Protein AF-A0A939AWV2-F1 (afdb_monomer_lite)

Structure (mmCIF, N/CA/C/O backbone):
data_AF-A0A939AWV2-F1
#
_entry.id   AF-A0A939AWV2-F1
#
loop_
_atom_site.group_PDB
_atom_site.id
_atom_site.type_symbol
_atom_site.label_atom_id
_atom_site.label_alt_id
_atom_site.label_comp_id
_atom_site.label_asym_id
_atom_site.label_entity_id
_atom_site.label_seq_id
_atom_site.pdbx_PDB_ins_code
_atom_site.Cartn_x
_atom_site.Cartn_y
_atom_site.Cartn_z
_atom_site.occupancy
_atom_site.B_iso_or_equiv
_atom_site.auth_seq_id
_atom_site.auth_comp_id
_atom_site.auth_asym_id
_atom_site.auth_atom_id
_atom_site.pdbx_PDB_model_num
ATOM 1 N N . MET A 1 1 ? 67.477 -2.625 27.088 1.00 33.97 1 MET A N 1
ATOM 2 C CA . MET A 1 1 ? 67.605 -1.179 27.348 1.00 33.97 1 MET A CA 1
ATOM 3 C C . MET A 1 1 ? 66.307 -0.512 26.935 1.00 33.97 1 MET A C 1
ATOM 5 O O . MET A 1 1 ? 66.094 -0.373 25.745 1.00 33.97 1 MET A O 1
ATOM 9 N N . ASN A 1 2 ? 65.377 -0.153 27.803 1.00 35.59 2 ASN A N 1
ATOM 10 C CA . ASN A 1 2 ? 65.218 -0.372 29.236 1.00 35.59 2 ASN A CA 1
ATOM 11 C C . ASN A 1 2 ? 63.711 -0.317 29.501 1.00 35.59 2 ASN A C 1
ATOM 13 O O . ASN A 1 2 ? 62.983 0.408 28.824 1.00 35.59 2 ASN A O 1
ATOM 17 N N . ASP A 1 3 ? 63.293 -1.125 30.461 1.00 45.16 3 ASP A N 1
ATOM 18 C CA . ASP A 1 3 ? 61.975 -1.124 31.063 1.00 45.16 3 ASP A CA 1
ATOM 19 C C . ASP A 1 3 ? 61.644 0.253 31.641 1.00 45.16 3 ASP A C 1
ATOM 21 O O . ASP A 1 3 ? 62.302 0.685 32.578 1.00 45.16 3 ASP A O 1
ATOM 25 N N . ASP A 1 4 ? 60.585 0.887 31.145 1.00 42.56 4 ASP A N 1
ATOM 26 C CA . ASP A 1 4 ? 59.801 1.825 31.944 1.00 42.56 4 ASP A CA 1
ATOM 27 C C . ASP A 1 4 ? 58.366 1.304 31.963 1.00 42.56 4 ASP A C 1
ATOM 29 O O . ASP A 1 4 ? 57.461 1.755 31.256 1.00 42.56 4 ASP A O 1
ATOM 33 N N . ILE A 1 5 ? 58.178 0.281 32.799 1.00 44.31 5 ILE A N 1
ATOM 34 C CA . ILE A 1 5 ? 56.913 0.048 33.486 1.00 44.31 5 ILE A CA 1
ATOM 35 C C . ILE A 1 5 ? 56.514 1.408 34.063 1.00 44.31 5 ILE A C 1
ATOM 37 O O . ILE A 1 5 ? 57.068 1.842 35.070 1.00 44.31 5 ILE A O 1
ATOM 41 N N . ILE A 1 6 ? 55.571 2.099 33.417 1.00 48.69 6 ILE A N 1
ATOM 42 C CA . ILE A 1 6 ? 54.924 3.267 34.009 1.00 48.69 6 ILE A CA 1
ATOM 43 C C . ILE A 1 6 ? 54.105 2.728 35.181 1.00 48.69 6 ILE A C 1
ATOM 45 O O . ILE A 1 6 ? 52.942 2.337 35.055 1.00 48.69 6 ILE A O 1
ATOM 49 N N . THR A 1 7 ? 54.756 2.629 36.336 1.00 44.88 7 THR A N 1
ATOM 50 C CA . THR A 1 7 ? 54.112 2.420 37.619 1.00 44.88 7 THR A CA 1
ATOM 51 C C . THR A 1 7 ? 53.231 3.633 37.865 1.00 44.88 7 THR A C 1
ATOM 53 O O . THR A 1 7 ? 53.699 4.685 38.292 1.00 44.88 7 THR A O 1
ATOM 56 N N . CYS A 1 8 ? 51.937 3.499 37.576 1.00 49.44 8 CYS A N 1
ATOM 57 C CA . CYS A 1 8 ? 50.914 4.455 37.984 1.00 49.44 8 CYS A CA 1
ATOM 58 C C . CYS A 1 8 ? 50.728 4.372 39.511 1.00 49.44 8 CYS A C 1
ATOM 60 O O . CYS A 1 8 ? 49.715 3.871 40.001 1.00 49.44 8 CYS A O 1
ATOM 62 N N . THR A 1 9 ? 51.734 4.793 40.273 1.00 48.06 9 THR A N 1
ATOM 63 C CA . THR A 1 9 ? 51.697 4.898 41.732 1.00 48.06 9 THR A CA 1
ATOM 64 C C . THR A 1 9 ? 51.302 6.322 42.114 1.00 48.06 9 THR A C 1
ATOM 66 O O . THR A 1 9 ? 52.083 7.242 41.924 1.00 48.06 9 THR A O 1
ATOM 69 N N . ASN A 1 10 ? 50.073 6.462 42.625 1.00 52.94 10 ASN A N 1
ATOM 70 C CA . ASN A 1 10 ? 49.559 7.518 43.511 1.00 52.94 10 ASN A CA 1
ATOM 71 C C . ASN A 1 10 ? 49.942 8.992 43.248 1.00 52.94 10 ASN A C 1
ATOM 73 O O . ASN A 1 10 ? 51.015 9.449 43.609 1.00 52.94 10 ASN A O 1
ATOM 77 N N . GLU A 1 11 ? 48.993 9.756 42.696 1.00 59.31 11 GLU A N 1
ATOM 78 C CA . GLU A 1 11 ? 48.111 10.730 43.395 1.00 59.31 11 GLU A CA 1
ATOM 79 C C . GLU A 1 11 ? 47.591 11.812 42.434 1.00 59.31 11 GLU A C 1
ATOM 81 O O . GLU A 1 11 ? 46.541 12.398 42.678 1.00 59.31 11 GLU A O 1
ATOM 86 N N . THR A 1 12 ? 48.211 11.988 41.265 1.00 59.19 12 THR A N 1
ATOM 87 C CA . THR A 1 12 ? 47.660 12.796 40.165 1.00 59.19 12 THR A CA 1
ATOM 88 C C . THR A 1 12 ? 47.952 12.134 38.818 1.00 59.19 12 THR A C 1
ATOM 90 O O . THR A 1 12 ? 49.037 11.611 38.583 1.00 59.19 12 THR A O 1
ATOM 93 N N . GLN A 1 13 ? 46.942 12.060 37.949 1.00 55.09 13 GLN A N 1
ATOM 94 C CA . GLN A 1 13 ? 46.991 11.284 36.708 1.00 55.09 13 GLN A CA 1
ATOM 95 C C . GLN A 1 13 ? 47.485 12.179 35.551 1.00 55.09 13 GLN A C 1
ATOM 97 O O . GLN A 1 13 ? 46.861 13.211 35.298 1.00 55.09 13 GLN A O 1
ATOM 102 N N . PRO A 1 14 ? 48.580 11.837 34.841 1.00 57.00 14 PRO A N 1
ATOM 103 C CA . PRO A 1 14 ? 49.062 12.628 33.709 1.00 57.00 14 PR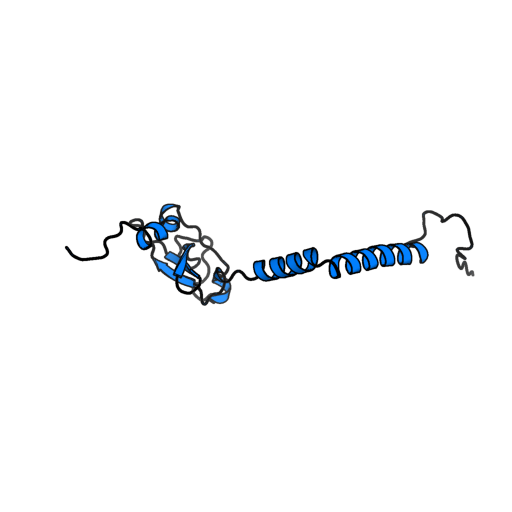O A CA 1
ATOM 104 C C . PRO A 1 14 ? 48.133 12.480 32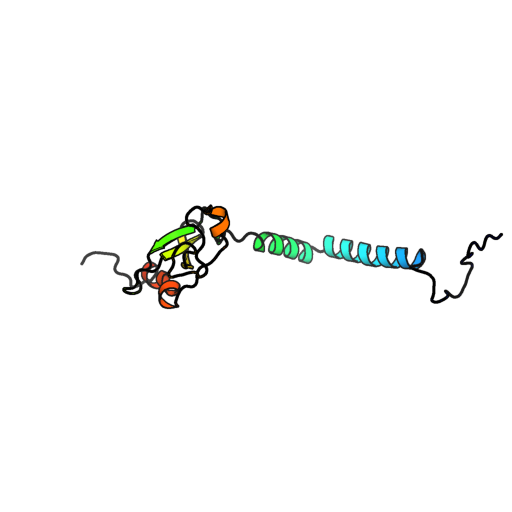.492 1.00 57.00 14 PRO A C 1
ATOM 106 O O . PRO A 1 14 ? 47.626 11.393 32.210 1.00 57.00 14 PRO A O 1
ATOM 109 N N . ALA A 1 15 ? 47.944 13.570 31.740 1.00 56.25 15 ALA A N 1
ATOM 110 C CA . ALA A 1 15 ? 46.957 13.724 30.659 1.00 56.25 15 ALA A CA 1
ATOM 111 C C . ALA A 1 15 ? 47.121 12.783 29.438 1.00 56.25 15 ALA A C 1
ATOM 113 O O . ALA A 1 15 ? 46.325 12.849 28.506 1.00 56.25 15 ALA A O 1
ATOM 114 N N . ALA A 1 16 ? 48.138 11.916 29.428 1.00 58.34 16 ALA A N 1
ATOM 115 C CA . ALA A 1 16 ? 48.509 11.063 28.297 1.00 58.34 16 ALA A CA 1
ATOM 116 C C . ALA A 1 16 ? 48.182 9.563 28.483 1.00 58.34 16 ALA A C 1
ATOM 118 O O . ALA A 1 16 ? 48.530 8.754 27.627 1.00 58.34 16 ALA A O 1
ATOM 119 N N . CYS A 1 17 ? 47.532 9.157 29.582 1.00 57.53 17 CYS A N 1
ATOM 120 C CA . CYS A 1 17 ? 47.197 7.750 29.829 1.00 57.53 17 CYS A CA 1
ATOM 121 C C . CYS A 1 17 ? 45.759 7.435 29.377 1.00 57.53 17 CYS A C 1
ATOM 123 O O . CYS A 1 17 ? 44.798 7.978 29.925 1.00 57.53 17 CYS A O 1
ATOM 125 N N . GLY A 1 18 ? 45.609 6.555 28.381 1.00 68.44 18 GLY A N 1
ATOM 126 C CA . GLY A 1 18 ? 44.310 6.033 27.953 1.00 68.44 18 GLY A CA 1
ATOM 127 C C . GLY A 1 18 ? 43.588 5.321 29.103 1.00 68.44 18 GLY A C 1
ATOM 128 O O . GLY A 1 18 ? 44.199 4.522 29.801 1.00 68.44 18 GLY A O 1
ATOM 129 N N . LEU A 1 19 ? 42.312 5.674 29.300 1.00 73.56 19 LEU A N 1
ATOM 130 C CA . LEU A 1 19 ? 41.304 5.084 30.200 1.00 73.56 19 LEU A CA 1
ATOM 131 C C . LEU A 1 19 ? 41.861 4.254 31.376 1.00 73.56 19 LEU A C 1
ATOM 133 O O . LEU A 1 19 ? 42.184 3.072 31.239 1.00 73.56 19 LEU A O 1
ATOM 137 N N . SER A 1 20 ? 41.933 4.852 32.571 1.00 77.75 20 SER A N 1
ATOM 138 C CA . SER A 1 20 ? 42.426 4.123 33.743 1.00 77.75 20 SER A CA 1
ATOM 139 C C . SER A 1 20 ? 41.478 2.997 34.155 1.00 77.75 20 SER A C 1
ATOM 141 O O . SER A 1 20 ? 40.263 3.081 33.980 1.00 77.75 20 SER A O 1
ATOM 143 N N . ARG A 1 21 ? 42.017 1.956 34.806 1.00 80.75 21 ARG A N 1
ATOM 144 C CA . ARG A 1 21 ? 41.219 0.856 35.387 1.00 80.75 21 ARG A CA 1
ATOM 145 C C . ARG A 1 21 ? 40.112 1.366 36.321 1.00 80.75 21 ARG A C 1
ATOM 147 O O . ARG A 1 21 ? 39.042 0.771 36.394 1.00 80.75 21 ARG A O 1
ATOM 154 N N . ARG A 1 22 ? 40.360 2.475 37.026 1.00 81.94 22 ARG A N 1
ATOM 155 C CA . ARG A 1 22 ? 39.390 3.113 37.924 1.00 81.94 22 ARG A CA 1
ATOM 156 C C . ARG A 1 22 ? 38.281 3.815 37.144 1.00 81.94 22 ARG A C 1
ATOM 158 O O . ARG A 1 22 ? 37.122 3.705 37.531 1.00 81.94 22 ARG A O 1
ATOM 165 N N . ASP A 1 23 ? 38.627 4.501 36.062 1.00 80.19 23 ASP A N 1
ATOM 166 C CA . ASP A 1 23 ? 37.648 5.161 35.195 1.00 80.19 23 ASP A CA 1
ATOM 167 C C . ASP A 1 23 ? 36.804 4.133 34.441 1.00 80.19 23 ASP A C 1
ATOM 169 O O . ASP 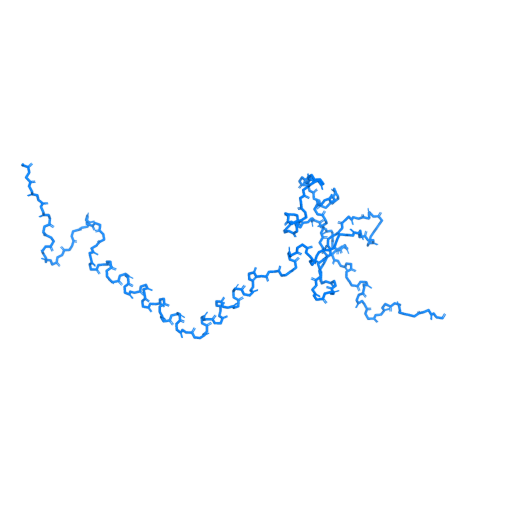A 1 23 ? 35.592 4.300 34.352 1.00 80.19 23 ASP A O 1
ATOM 173 N N . PHE A 1 24 ? 37.407 3.017 34.013 1.00 84.50 24 PHE A N 1
ATOM 174 C CA . PHE A 1 24 ? 36.683 1.879 33.450 1.00 84.50 24 PHE A CA 1
ATOM 175 C C . PHE A 1 24 ? 35.656 1.323 34.443 1.00 84.50 24 PHE A C 1
ATOM 177 O O . PHE A 1 24 ? 34.483 1.236 34.102 1.00 84.50 24 PHE A O 1
ATOM 184 N N . LEU A 1 25 ? 36.058 1.037 35.689 1.00 88.38 25 LEU A N 1
ATOM 185 C CA . LEU A 1 25 ? 35.142 0.525 36.718 1.00 88.38 25 LEU A CA 1
ATOM 186 C C . LEU A 1 25 ? 34.015 1.510 37.055 1.00 88.38 25 LEU A C 1
ATOM 188 O O . LEU A 1 25 ? 32.872 1.092 37.231 1.00 88.38 25 LEU A O 1
ATOM 192 N N . LYS A 1 26 ? 34.312 2.814 37.119 1.00 85.50 26 LYS A N 1
ATOM 193 C CA . LYS A 1 26 ? 33.293 3.855 37.323 1.00 85.50 26 LYS A CA 1
ATOM 194 C C . LYS A 1 26 ? 32.302 3.899 36.163 1.00 85.50 26 LYS A C 1
ATOM 196 O O . LYS A 1 26 ? 31.098 3.955 36.399 1.00 85.50 26 LYS A O 1
ATOM 201 N N . LEU A 1 27 ? 32.798 3.842 34.928 1.00 85.94 27 LEU A N 1
ATOM 202 C CA . LEU A 1 27 ? 31.969 3.876 33.730 1.00 85.94 27 LEU A CA 1
ATOM 203 C C . LEU A 1 27 ? 31.087 2.627 33.634 1.00 85.94 27 LEU A C 1
ATOM 205 O O . LEU A 1 27 ? 29.884 2.749 33.416 1.00 85.94 27 LEU A O 1
ATOM 209 N N . THR A 1 28 ? 31.648 1.435 33.855 1.00 86.00 28 THR A N 1
ATOM 210 C CA . THR A 1 28 ? 30.885 0.181 33.816 1.00 86.00 28 THR A CA 1
ATOM 211 C C . THR A 1 28 ? 29.878 0.089 34.954 1.00 86.00 28 THR A C 1
ATOM 213 O O . THR A 1 28 ? 28.777 -0.404 34.738 1.00 86.00 28 THR A O 1
ATOM 216 N N . ALA A 1 29 ? 30.206 0.589 36.150 1.00 86.56 29 ALA A N 1
ATOM 217 C CA . ALA A 1 29 ? 29.264 0.626 37.267 1.00 86.56 29 ALA A CA 1
ATOM 218 C C . ALA A 1 29 ? 28.119 1.616 37.012 1.00 86.56 29 ALA A C 1
ATOM 220 O O . ALA A 1 29 ? 26.964 1.292 37.279 1.00 86.56 29 ALA A O 1
ATOM 221 N N . ALA A 1 30 ? 28.412 2.792 36.452 1.00 87.06 30 ALA A N 1
ATOM 222 C CA . ALA A 1 30 ? 27.388 3.770 36.098 1.00 87.06 30 ALA A CA 1
ATOM 223 C C . ALA A 1 30 ? 26.484 3.253 34.965 1.00 87.06 30 ALA A C 1
ATOM 225 O O . ALA A 1 30 ? 25.260 3.274 35.096 1.00 87.06 30 ALA A O 1
ATOM 226 N N . ALA A 1 31 ? 27.069 2.731 33.884 1.00 85.44 31 ALA A N 1
ATOM 227 C CA . ALA A 1 31 ? 26.323 2.195 32.746 1.00 85.44 31 ALA A CA 1
ATOM 228 C C . ALA A 1 31 ? 25.537 0.924 33.114 1.00 85.44 31 ALA A C 1
ATOM 230 O O . ALA A 1 31 ? 24.352 0.818 32.815 1.00 85.44 31 ALA A O 1
ATOM 231 N N . GLY A 1 32 ? 26.162 -0.020 33.821 1.00 84.50 32 GLY A N 1
ATOM 232 C CA . GLY A 1 32 ? 25.509 -1.248 34.277 1.00 84.50 32 GLY A CA 1
ATOM 233 C C . GLY A 1 32 ? 24.426 -0.989 35.326 1.00 84.50 32 GLY A C 1
ATOM 234 O O . GLY A 1 32 ? 23.348 -1.573 35.251 1.00 84.50 32 GLY A O 1
ATOM 235 N N . GLY A 1 33 ? 24.671 -0.071 36.267 1.00 84.62 33 GLY A N 1
ATOM 236 C CA . GLY A 1 33 ? 23.706 0.302 37.303 1.00 84.62 33 GLY A CA 1
ATOM 237 C C . GLY A 1 33 ? 22.472 1.004 36.737 1.00 84.62 33 GLY A C 1
ATOM 238 O O . GLY A 1 33 ? 21.346 0.666 37.098 1.00 84.62 33 GLY A O 1
ATOM 239 N N . THR A 1 34 ? 22.665 1.935 35.799 1.00 81.69 34 THR A N 1
ATOM 240 C CA . THR A 1 34 ? 21.550 2.599 35.102 1.00 81.69 34 THR A CA 1
ATOM 241 C C . THR A 1 34 ? 20.773 1.631 34.215 1.00 81.69 34 THR A C 1
ATOM 243 O O . THR A 1 34 ? 19.545 1.631 34.269 1.00 81.69 34 THR A O 1
ATOM 246 N N . ALA A 1 35 ? 21.448 0.747 33.475 1.00 82.69 35 ALA A N 1
ATOM 247 C CA . ALA A 1 35 ? 20.787 -0.285 32.676 1.00 82.69 35 ALA A CA 1
ATOM 248 C C . ALA A 1 35 ? 19.970 -1.265 33.537 1.00 82.69 35 ALA A C 1
ATOM 250 O O . ALA A 1 35 ? 18.852 -1.611 33.164 1.00 82.69 35 ALA A O 1
ATOM 251 N N . ALA A 1 36 ? 20.478 -1.673 34.703 1.00 82.69 36 ALA A N 1
ATOM 252 C CA . ALA A 1 36 ? 19.751 -2.552 35.620 1.00 82.69 36 ALA A CA 1
ATOM 253 C C . ALA A 1 36 ? 18.523 -1.863 36.237 1.00 82.69 36 ALA A C 1
ATOM 255 O O . ALA A 1 36 ? 17.459 -2.472 36.329 1.00 82.69 36 ALA A O 1
ATOM 256 N N . LEU A 1 37 ? 18.642 -0.586 36.617 1.00 82.69 37 LEU A N 1
ATOM 257 C CA . LEU A 1 37 ? 17.518 0.191 37.150 1.00 82.69 37 LEU A CA 1
ATOM 258 C C . LEU A 1 37 ? 16.430 0.422 36.099 1.00 82.69 37 LEU A C 1
ATOM 260 O O . LEU A 1 37 ? 15.250 0.253 36.398 1.00 82.69 37 LEU A O 1
ATOM 264 N N . LEU A 1 38 ? 16.814 0.762 34.866 1.00 82.00 38 LEU A N 1
ATOM 265 C CA . LEU A 1 38 ? 15.870 0.888 33.756 1.00 82.00 38 LEU A CA 1
ATOM 266 C C . LEU A 1 38 ? 15.260 -0.474 33.400 1.00 82.00 38 LEU A C 1
ATOM 268 O O . LEU A 1 38 ? 14.052 -0.569 33.230 1.00 82.00 38 LEU A O 1
ATOM 272 N N . GLY A 1 39 ? 16.050 -1.547 33.388 1.00 79.19 39 GLY A N 1
ATOM 273 C CA . GLY A 1 39 ? 15.563 -2.908 33.160 1.00 79.19 39 GLY A CA 1
ATOM 274 C C . GLY A 1 39 ? 14.593 -3.406 34.238 1.00 79.19 39 GLY A C 1
ATOM 275 O O . GLY A 1 39 ? 13.665 -4.143 33.924 1.00 79.19 39 GLY A O 1
ATOM 276 N N . ALA A 1 40 ? 14.742 -2.985 35.493 1.00 79.38 40 ALA A N 1
ATOM 277 C CA . ALA A 1 40 ? 13.815 -3.337 36.571 1.00 79.38 40 ALA A CA 1
ATOM 278 C C . ALA A 1 40 ? 12.585 -2.410 36.648 1.00 79.38 40 ALA A C 1
ATOM 280 O O . ALA A 1 40 ? 11.619 -2.724 37.346 1.00 79.38 40 ALA A O 1
ATOM 281 N N . ALA A 1 41 ? 12.599 -1.270 35.951 1.00 86.69 41 ALA A N 1
ATOM 282 C CA . ALA A 1 41 ? 11.498 -0.320 35.972 1.00 86.69 41 ALA A CA 1
ATOM 283 C C . ALA A 1 41 ? 10.333 -0.818 35.090 1.00 86.69 41 ALA A C 1
ATOM 285 O O . ALA A 1 41 ? 10.478 -0.915 33.868 1.00 86.69 41 ALA A O 1
ATOM 286 N N . PRO A 1 42 ? 9.130 -1.052 35.651 1.00 80.75 42 PRO A N 1
ATOM 287 C CA . PRO A 1 42 ? 7.996 -1.585 34.890 1.00 80.75 42 PRO A CA 1
ATOM 288 C C . PRO A 1 42 ? 7.521 -0.634 33.781 1.00 80.75 42 PRO A C 1
ATOM 290 O O . PRO A 1 42 ? 7.000 -1.078 32.764 1.00 80.75 42 PRO A O 1
ATOM 293 N N . ALA A 1 43 ? 7.722 0.677 33.947 1.00 82.81 43 ALA A N 1
ATOM 294 C CA . ALA A 1 43 ? 7.421 1.668 32.915 1.00 82.81 43 ALA A CA 1
ATOM 295 C C . ALA A 1 43 ? 8.350 1.542 31.697 1.00 82.81 43 ALA A C 1
ATOM 297 O O . ALA A 1 43 ? 7.901 1.696 30.565 1.00 82.81 43 ALA A O 1
ATOM 298 N N . PHE A 1 44 ? 9.628 1.228 31.924 1.00 82.69 44 PHE A N 1
ATOM 299 C CA . PHE A 1 44 ? 10.590 1.021 30.847 1.00 82.69 44 PHE A CA 1
ATOM 300 C C . PHE A 1 44 ? 10.343 -0.314 30.138 1.00 82.69 44 PHE A C 1
ATOM 302 O O . PHE A 1 44 ? 10.337 -0.345 28.916 1.00 82.69 44 PHE A O 1
ATOM 309 N N . GLN A 1 45 ? 10.028 -1.384 30.875 1.00 80.12 45 GLN A N 1
ATOM 310 C CA . GLN A 1 45 ? 9.623 -2.667 30.282 1.00 80.12 45 GLN A CA 1
ATOM 311 C C . GLN A 1 45 ? 8.389 -2.518 29.379 1.00 80.12 45 GLN A C 1
ATOM 313 O O . GLN A 1 45 ? 8.418 -2.936 28.226 1.00 80.12 45 GLN A O 1
ATOM 318 N N . LYS A 1 46 ? 7.349 -1.808 29.839 1.00 81.00 46 LYS A N 1
ATOM 319 C CA . LYS A 1 46 ? 6.167 -1.507 29.011 1.00 81.00 46 LYS A CA 1
ATOM 320 C C . LYS A 1 46 ? 6.489 -0.664 27.779 1.00 81.00 46 LYS A C 1
ATOM 322 O O . LYS A 1 46 ? 5.879 -0.861 26.735 1.00 81.00 46 LYS A O 1
ATOM 327 N N . LEU A 1 47 ? 7.426 0.278 27.887 1.00 82.12 47 LEU A N 1
ATOM 328 C CA . LEU A 1 47 ? 7.897 1.051 26.737 1.00 82.12 47 LEU A CA 1
ATOM 329 C C . LEU A 1 47 ? 8.649 0.172 25.737 1.00 82.12 47 LEU A C 1
ATOM 331 O O . LEU A 1 47 ? 8.421 0.303 24.541 1.00 82.12 47 LEU A O 1
ATOM 335 N N . VAL A 1 48 ? 9.502 -0.737 26.208 1.00 80.06 48 VAL A N 1
ATOM 336 C CA . VAL A 1 48 ? 10.229 -1.688 25.357 1.00 80.06 48 VAL A CA 1
ATOM 337 C C . VAL A 1 48 ? 9.260 -2.648 24.662 1.00 80.06 48 VAL A C 1
ATOM 339 O O . VAL A 1 48 ? 9.378 -2.857 23.458 1.00 80.06 48 VAL A O 1
ATOM 342 N N . GLU A 1 49 ? 8.257 -3.166 25.370 1.00 76.19 49 GLU A N 1
ATOM 343 C CA . GLU A 1 49 ? 7.197 -3.999 24.788 1.00 76.19 49 GLU A CA 1
ATOM 344 C C . GLU A 1 49 ? 6.349 -3.227 23.769 1.00 76.19 49 GLU A C 1
ATOM 346 O O . GLU A 1 49 ? 6.104 -3.723 22.673 1.00 76.19 49 GLU A O 1
ATOM 351 N N . ALA A 1 50 ? 5.949 -1.990 24.074 1.00 75.19 50 ALA A N 1
ATOM 352 C CA . ALA A 1 50 ? 5.223 -1.135 23.133 1.00 75.19 50 ALA A CA 1
ATOM 353 C C . ALA A 1 50 ? 6.080 -0.762 21.908 1.00 75.19 50 ALA A C 1
ATOM 355 O O . ALA A 1 50 ? 5.574 -0.653 20.789 1.00 75.19 50 ALA A O 1
ATOM 356 N N . GLN A 1 51 ? 7.392 -0.607 22.085 1.00 73.31 51 GLN A N 1
ATOM 357 C CA . GLN A 1 51 ? 8.333 -0.382 20.991 1.00 73.31 51 GLN A CA 1
ATOM 358 C C . GLN A 1 51 ? 8.478 -1.637 20.120 1.00 73.31 51 GLN A C 1
ATOM 360 O O . GLN A 1 51 ? 8.491 -1.531 18.897 1.00 73.31 51 GLN A O 1
ATOM 365 N N . ALA A 1 52 ? 8.527 -2.823 20.729 1.00 66.94 52 ALA A N 1
ATOM 366 C CA . ALA A 1 52 ? 8.553 -4.093 20.010 1.00 66.94 52 ALA A CA 1
ATOM 367 C C . ALA A 1 52 ? 7.234 -4.349 19.260 1.00 66.94 52 ALA A C 1
ATOM 369 O O . ALA A 1 52 ? 7.254 -4.768 18.106 1.00 66.94 52 ALA A O 1
ATOM 370 N N . ALA A 1 53 ? 6.093 -4.016 19.868 1.00 63.56 53 ALA A N 1
ATOM 371 C CA . ALA A 1 53 ? 4.784 -4.097 19.226 1.00 63.56 53 ALA A CA 1
ATOM 372 C C . ALA A 1 53 ? 4.623 -3.074 18.089 1.00 63.56 53 ALA A C 1
ATOM 374 O O . ALA A 1 53 ? 4.019 -3.387 17.071 1.00 63.56 53 ALA A O 1
ATOM 375 N N . SER A 1 54 ? 5.199 -1.873 18.215 1.00 60.69 54 SER A N 1
ATOM 376 C CA . SER A 1 54 ? 5.192 -0.874 17.133 1.00 60.69 54 SER A CA 1
ATOM 377 C C . SER A 1 54 ? 6.182 -1.177 16.004 1.00 60.69 54 SER A C 1
ATOM 379 O O . SER A 1 54 ? 6.052 -0.609 14.921 1.00 60.69 54 SER A O 1
ATOM 381 N N . ALA A 1 55 ? 7.145 -2.081 16.218 1.00 61.69 55 ALA A N 1
ATOM 382 C CA . ALA A 1 55 ? 8.026 -2.564 15.158 1.00 61.69 55 ALA A CA 1
ATOM 383 C C . ALA A 1 55 ? 7.299 -3.505 14.180 1.00 61.69 55 ALA A C 1
ATOM 385 O O . ALA A 1 55 ? 7.663 -3.566 13.005 1.00 61.69 55 ALA A O 1
ATOM 386 N N . ALA A 1 56 ? 6.260 -4.210 14.639 1.00 67.31 56 ALA A N 1
ATOM 387 C CA . ALA A 1 56 ? 5.403 -5.018 13.783 1.00 67.31 56 ALA A CA 1
ATOM 388 C C . ALA A 1 56 ? 4.329 -4.124 13.146 1.00 67.31 56 ALA A C 1
ATOM 390 O O . ALA A 1 56 ? 3.355 -3.736 13.787 1.00 67.31 56 ALA A O 1
ATOM 391 N N . TYR A 1 57 ? 4.511 -3.776 11.872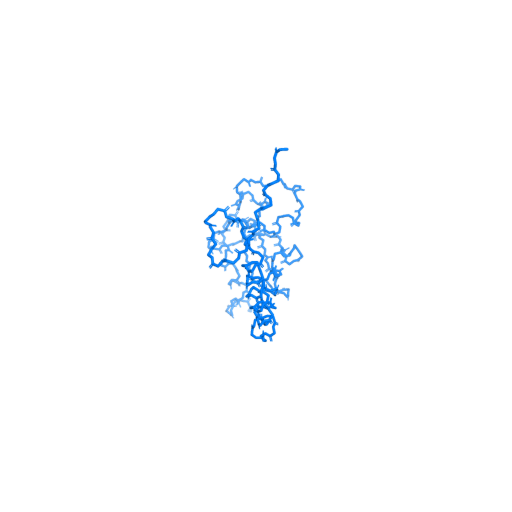 1.00 76.06 57 TYR A N 1
ATOM 392 C CA . TYR A 1 57 ? 3.482 -3.106 11.081 1.00 76.06 57 TYR A CA 1
ATOM 393 C C . TYR A 1 57 ? 2.746 -4.162 10.241 1.00 76.06 57 TYR A C 1
ATOM 395 O O . TYR A 1 57 ? 3.199 -4.459 9.134 1.00 76.06 57 TYR A O 1
ATOM 403 N N . PRO A 1 58 ? 1.622 -4.733 10.725 1.00 82.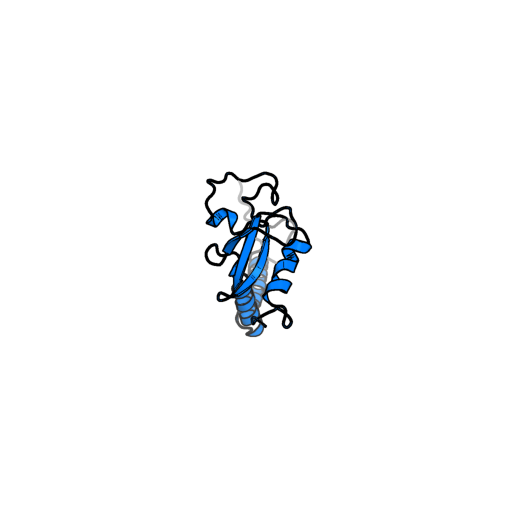12 58 PRO A N 1
ATOM 404 C CA . PRO A 1 58 ? 0.939 -5.851 10.054 1.00 82.12 58 PRO A CA 1
ATOM 405 C C . PRO A 1 58 ? 0.479 -5.490 8.635 1.00 82.12 58 PRO A C 1
ATOM 407 O O . PRO A 1 58 ? 0.390 -6.329 7.747 1.00 82.12 58 PRO A O 1
ATOM 410 N N . LEU A 1 59 ? 0.265 -4.198 8.372 1.00 82.56 59 LEU A N 1
ATOM 411 C CA . LEU A 1 59 ? -0.118 -3.687 7.059 1.00 82.56 59 LEU A CA 1
ATOM 412 C C . LEU A 1 59 ? 1.027 -3.712 6.022 1.00 82.56 59 LEU A C 1
ATOM 414 O O . LEU A 1 59 ? 0.771 -3.489 4.837 1.00 82.56 59 LEU A O 1
ATOM 418 N N . ALA A 1 60 ? 2.284 -3.929 6.430 1.00 84.94 60 ALA A N 1
ATOM 419 C CA . ALA A 1 60 ? 3.406 -4.159 5.509 1.00 84.94 60 ALA A CA 1
ATOM 420 C C . ALA A 1 60 ? 3.551 -5.632 5.105 1.00 84.94 60 ALA A C 1
ATOM 422 O O . ALA A 1 60 ? 4.322 -5.928 4.192 1.00 84.94 60 ALA A O 1
ATOM 423 N N . GLU A 1 61 ? 2.835 -6.546 5.760 1.00 89.12 61 GLU A N 1
ATOM 424 C CA . GLU A 1 61 ? 2.914 -7.964 5.439 1.00 89.12 61 GLU A CA 1
ATOM 425 C C . GLU A 1 61 ? 2.265 -8.224 4.073 1.00 89.12 61 GLU A C 1
ATOM 427 O O . GLU A 1 61 ? 1.171 -7.721 3.802 1.00 89.12 61 GLU A O 1
ATOM 432 N N . PRO A 1 62 ? 2.911 -9.006 3.190 1.00 88.25 62 PRO A N 1
ATOM 433 C CA . PRO A 1 62 ? 2.417 -9.237 1.832 1.00 88.25 62 PRO A CA 1
ATOM 434 C C . PRO A 1 62 ? 1.054 -9.942 1.799 1.00 88.25 62 PRO A C 1
ATOM 436 O O . PRO A 1 62 ? 0.315 -9.789 0.833 1.00 88.25 62 PRO A O 1
ATOM 439 N N . GLU A 1 63 ? 0.710 -10.701 2.841 1.00 90.88 63 GLU A N 1
ATOM 440 C CA . GLU A 1 63 ? -0.585 -11.378 2.986 1.00 90.88 63 GLU A CA 1
ATOM 441 C C . GLU A 1 63 ? -1.745 -10.418 3.272 1.00 90.88 63 GLU A C 1
ATOM 443 O O . GLU A 1 63 ? -2.873 -10.662 2.846 1.00 90.88 63 GLU A O 1
ATOM 448 N N . ASN A 1 64 ? -1.456 -9.279 3.902 1.00 93.25 64 ASN A N 1
ATOM 449 C CA . ASN A 1 64 ? -2.436 -8.251 4.236 1.00 93.25 64 ASN A CA 1
ATOM 450 C C . ASN A 1 64 ? -2.566 -7.196 3.128 1.00 93.25 64 ASN A C 1
ATOM 452 O O . ASN A 1 64 ? -3.070 -6.098 3.364 1.00 93.25 64 ASN A O 1
ATOM 456 N N . GLN A 1 65 ? -2.097 -7.490 1.914 1.00 94.38 65 GLN A N 1
ATOM 457 C CA . GLN A 1 65 ? -2.062 -6.542 0.806 1.00 94.38 65 GLN A CA 1
ATOM 458 C C . GLN A 1 65 ? -2.722 -7.117 -0.445 1.00 94.38 65 GLN A C 1
ATOM 460 O O . GLN A 1 65 ? -2.352 -8.177 -0.942 1.00 94.38 65 GLN A O 1
ATOM 465 N N . LEU A 1 66 ? -3.676 -6.372 -1.002 1.00 94.31 66 LEU A N 1
ATOM 466 C CA . LEU A 1 66 ? -4.355 -6.719 -2.247 1.00 94.31 66 LEU A CA 1
ATOM 467 C C . LEU A 1 66 ? -4.081 -5.678 -3.325 1.00 94.31 66 LEU A C 1
ATOM 469 O O . LEU A 1 66 ? -4.275 -4.479 -3.122 1.00 94.31 66 LEU A O 1
ATOM 473 N N . TYR A 1 67 ? -3.681 -6.140 -4.504 1.00 94.31 67 TYR A N 1
ATOM 474 C CA . TYR A 1 67 ? -3.509 -5.282 -5.669 1.00 94.31 67 TYR A CA 1
ATOM 475 C C . TYR A 1 67 ? -4.810 -5.194 -6.463 1.00 94.31 67 TYR A C 1
ATOM 477 O O . TYR A 1 67 ? -5.405 -6.207 -6.823 1.00 94.31 67 TYR A O 1
ATOM 485 N N . THR A 1 68 ? -5.252 -3.973 -6.746 1.00 94.81 68 THR A N 1
ATOM 486 C CA . THR A 1 68 ? -6.467 -3.699 -7.522 1.00 94.81 68 THR A CA 1
ATOM 487 C C . THR A 1 68 ? -6.321 -2.381 -8.287 1.00 94.81 68 THR A C 1
ATOM 489 O O . THR A 1 68 ? -5.219 -1.843 -8.413 1.00 94.81 68 THR A O 1
ATOM 492 N N . VAL A 1 69 ? -7.414 -1.859 -8.834 1.00 95.19 69 VAL A N 1
ATOM 493 C CA . VAL A 1 69 ? -7.458 -0.629 -9.629 1.00 95.19 69 VAL A CA 1
ATOM 494 C C . VAL A 1 69 ? -8.350 0.423 -8.972 1.00 95.19 69 VAL A C 1
ATOM 496 O O . VAL A 1 69 ? -9.413 0.126 -8.430 1.00 95.19 69 VAL A O 1
ATOM 499 N N . CYS A 1 70 ? -7.908 1.676 -9.008 1.00 94.94 70 CYS A N 1
ATOM 500 C CA . CYS A 1 70 ? -8.628 2.823 -8.475 1.00 94.94 70 CYS A CA 1
ATOM 501 C C . CYS A 1 70 ? -9.599 3.381 -9.516 1.00 94.94 70 CYS A C 1
ATOM 503 O O . CYS A 1 70 ? -9.184 3.760 -10.609 1.00 94.94 70 CYS A O 1
ATOM 505 N N . LEU A 1 71 ? -10.873 3.515 -9.140 1.00 94.38 71 LEU A N 1
ATOM 506 C CA . LEU A 1 71 ? -11.940 4.062 -9.989 1.00 94.38 71 LEU A CA 1
ATOM 507 C C . LEU A 1 71 ? -12.473 5.416 -9.493 1.00 94.38 71 LEU A C 1
ATOM 509 O O . LEU A 1 71 ? -13.590 5.810 -9.806 1.00 94.38 71 LEU A O 1
ATOM 513 N N . GLN A 1 72 ? -11.663 6.155 -8.732 1.00 94.94 72 GLN A N 1
ATOM 514 C CA . GLN A 1 72 ? -12.012 7.503 -8.256 1.00 94.94 72 GLN A CA 1
ATOM 515 C C . GLN A 1 72 ? -11.912 8.571 -9.368 1.00 94.94 72 GLN A C 1
ATOM 517 O O . GLN A 1 72 ? -12.337 9.714 -9.199 1.00 94.94 72 GLN A O 1
ATOM 522 N N . CYS A 1 73 ? -11.330 8.220 -10.517 1.00 94.62 73 CYS A N 1
ATOM 523 C CA . CYS A 1 73 ? -11.336 8.996 -11.756 1.00 94.62 73 CYS A CA 1
ATOM 524 C C . CYS A 1 73 ? -11.208 8.053 -12.964 1.00 94.62 73 CYS A C 1
ATOM 526 O O . CYS A 1 73 ? -11.070 6.841 -12.811 1.00 94.62 73 CYS A O 1
ATOM 528 N N . ASN A 1 74 ? -11.202 8.608 -14.175 1.00 94.50 74 ASN A N 1
ATOM 529 C CA . ASN A 1 74 ? -11.090 7.856 -15.428 1.00 94.50 74 ASN A CA 1
ATOM 530 C C . ASN A 1 74 ? -9.695 7.259 -15.702 1.00 94.50 74 ASN A C 1
ATOM 532 O O . ASN A 1 74 ? -9.529 6.559 -16.693 1.00 94.50 74 ASN A O 1
ATOM 536 N N . THR A 1 75 ? -8.686 7.551 -14.876 1.00 92.75 75 THR A N 1
ATOM 537 C CA . THR A 1 75 ? -7.300 7.109 -15.111 1.00 92.75 75 THR A CA 1
ATOM 538 C C . THR A 1 75 ? -7.095 5.622 -14.818 1.00 92.75 75 THR A C 1
ATOM 540 O O . THR A 1 75 ? -6.252 5.000 -15.454 1.00 92.75 75 THR A O 1
ATOM 543 N N . GLY A 1 76 ? -7.840 5.041 -13.869 1.00 93.00 76 GLY A N 1
ATOM 544 C CA . GLY A 1 76 ? -7.707 3.616 -13.550 1.00 93.00 76 GLY A CA 1
ATOM 545 C C . GLY A 1 76 ? -6.357 3.233 -12.927 1.00 93.00 76 GLY A C 1
ATOM 546 O O . GLY A 1 76 ? -5.795 2.203 -13.287 1.00 93.00 76 GLY A O 1
ATOM 547 N N . CYS A 1 77 ? -5.791 4.058 -12.036 1.00 95.06 77 CYS A N 1
ATOM 548 C CA . CYS A 1 77 ? -4.458 3.805 -11.468 1.00 95.06 77 CYS A CA 1
ATOM 549 C C . CYS A 1 77 ? -4.407 2.485 -10.680 1.00 95.06 77 CYS A C 1
ATOM 551 O O . CYS A 1 77 ? -5.329 2.186 -9.921 1.00 95.06 77 CYS A O 1
ATOM 553 N N . GLY A 1 78 ? -3.304 1.739 -10.773 1.00 95.69 78 GLY A N 1
ATOM 554 C CA . GLY A 1 78 ? -3.083 0.566 -9.928 1.00 95.69 78 GLY A CA 1
ATOM 555 C C . GLY A 1 78 ? -2.893 0.954 -8.459 1.00 95.69 78 GLY A C 1
ATOM 556 O O . GLY A 1 78 ? -2.096 1.831 -8.126 1.00 95.69 78 GLY A O 1
ATOM 557 N N . ILE A 1 79 ? -3.603 0.288 -7.559 1.00 96.50 79 ILE A N 1
ATOM 558 C CA . ILE A 1 79 ? -3.535 0.534 -6.118 1.00 96.50 79 ILE A CA 1
ATOM 559 C C . ILE A 1 79 ? -3.232 -0.742 -5.344 1.00 96.50 79 ILE A C 1
ATOM 561 O O . ILE A 1 79 ? -3.488 -1.855 -5.804 1.00 96.50 79 ILE A O 1
ATOM 565 N N . LYS A 1 80 ? -2.666 -0.548 -4.160 1.00 95.25 80 LYS A N 1
ATOM 566 C CA . LYS A 1 80 ? -2.377 -1.562 -3.157 1.00 95.25 80 LYS A CA 1
ATOM 567 C C . LYS A 1 80 ? -3.236 -1.257 -1.933 1.00 95.25 80 LYS A C 1
ATOM 569 O O . LYS A 1 80 ? -3.106 -0.192 -1.334 1.00 95.25 80 LYS A O 1
ATOM 574 N N . VAL A 1 81 ? -4.151 -2.155 -1.598 1.00 95.81 81 VAL A N 1
ATOM 575 C CA . VAL A 1 81 ? -5.069 -2.024 -0.463 1.00 95.81 81 VAL A CA 1
ATOM 576 C C . VAL A 1 81 ? -4.520 -2.840 0.693 1.00 95.81 81 VAL A C 1
ATOM 578 O O . VAL A 1 81 ? -4.283 -4.033 0.539 1.00 95.81 81 VAL A O 1
ATOM 581 N N . LYS A 1 82 ? -4.326 -2.194 1.838 1.00 95.12 82 LYS A N 1
ATOM 582 C CA . LYS A 1 82 ? -3.867 -2.817 3.077 1.00 95.12 82 LYS A CA 1
ATOM 583 C C . LYS A 1 82 ? -5.067 -3.208 3.928 1.00 95.12 82 LYS A C 1
ATOM 585 O O . LYS A 1 82 ? -5.947 -2.377 4.186 1.00 95.12 82 LYS A O 1
ATOM 590 N N . LEU A 1 83 ? -5.085 -4.462 4.346 1.00 94.88 83 LEU A N 1
ATOM 591 C CA . LEU A 1 83 ? -6.123 -5.075 5.155 1.00 94.88 83 LEU A CA 1
ATOM 592 C C . LEU A 1 83 ? -5.675 -5.132 6.615 1.00 94.88 83 LEU A C 1
ATOM 594 O O . LEU A 1 83 ? -4.552 -5.528 6.904 1.00 94.88 83 LEU A O 1
ATOM 598 N N . LEU A 1 84 ? -6.567 -4.763 7.525 1.00 92.38 84 LEU A N 1
ATOM 599 C CA . LEU A 1 84 ? -6.437 -5.011 8.955 1.00 92.38 84 LEU A CA 1
ATOM 600 C C . LEU A 1 84 ? -7.604 -5.907 9.361 1.00 92.38 84 LEU A C 1
ATOM 602 O O . LEU A 1 84 ? -8.751 -5.509 9.173 1.00 92.38 84 LEU A O 1
ATOM 606 N N . ASP A 1 85 ? -7.331 -7.118 9.842 1.00 90.50 85 ASP A N 1
ATOM 607 C CA . ASP A 1 85 ? -8.366 -8.078 10.260 1.00 90.50 85 ASP A CA 1
ATOM 608 C C . ASP A 1 85 ? -9.445 -8.331 9.181 1.00 90.50 85 ASP A C 1
ATOM 610 O O . ASP A 1 85 ? -10.639 -8.441 9.459 1.00 90.50 85 ASP A O 1
ATOM 614 N N . GLY A 1 86 ? -9.032 -8.373 7.908 1.00 90.44 86 GLY A N 1
ATOM 615 C CA . GLY A 1 86 ? -9.927 -8.551 6.755 1.00 90.44 86 GLY A CA 1
ATOM 616 C C . GLY A 1 86 ? -10.682 -7.290 6.310 1.00 90.44 86 GLY A C 1
ATOM 617 O O . GLY A 1 86 ? -11.409 -7.329 5.317 1.00 90.44 86 GLY A O 1
ATOM 618 N N . VAL A 1 87 ? -10.490 -6.158 6.989 1.00 93.88 87 VAL A N 1
ATOM 619 C CA . VAL A 1 87 ? -11.099 -4.864 6.660 1.00 93.88 87 VAL A CA 1
ATOM 620 C C . VAL A 1 87 ? -10.093 -4.003 5.900 1.00 93.88 87 VAL A C 1
ATOM 622 O O . VAL A 1 87 ? -8.955 -3.834 6.329 1.00 93.88 87 VAL A O 1
ATOM 625 N N . ALA A 1 88 ? -10.495 -3.413 4.772 1.00 95.06 88 ALA A N 1
ATOM 626 C CA . ALA A 1 88 ? -9.644 -2.459 4.062 1.00 95.06 88 ALA A CA 1
ATOM 627 C C . ALA A 1 88 ? -9.426 -1.213 4.929 1.00 95.06 88 ALA A C 1
ATOM 629 O O . ALA A 1 88 ? -10.379 -0.474 5.175 1.00 95.06 88 ALA A O 1
ATOM 630 N N . ALA A 1 89 ? -8.188 -0.996 5.375 1.00 94.50 89 ALA A N 1
ATOM 631 C CA . ALA A 1 89 ? -7.817 0.069 6.307 1.00 94.50 89 ALA A CA 1
ATOM 632 C C . ALA A 1 89 ? -7.092 1.232 5.616 1.00 94.50 89 ALA A C 1
ATOM 634 O O . ALA A 1 89 ? -7.205 2.383 6.037 1.00 94.50 89 ALA A O 1
ATOM 635 N N . LYS A 1 90 ? -6.349 0.952 4.537 1.00 94.50 90 LYS A N 1
ATOM 636 C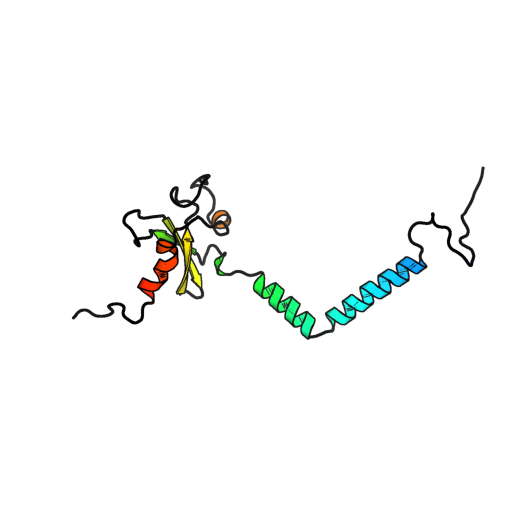 CA . LYS A 1 90 ? -5.580 1.966 3.808 1.00 94.50 90 LYS A CA 1
ATOM 637 C C . LYS A 1 90 ? -5.423 1.600 2.335 1.00 94.50 90 LYS A C 1
ATOM 639 O O . LYS A 1 90 ? -5.300 0.430 1.995 1.00 94.50 90 LYS A O 1
ATOM 644 N N . ILE A 1 91 ? -5.404 2.608 1.467 1.00 96.06 91 ILE A N 1
ATOM 645 C CA . ILE A 1 91 ? -5.068 2.469 0.047 1.00 96.06 91 ILE A CA 1
ATOM 646 C C . ILE A 1 91 ? -3.757 3.210 -0.197 1.00 96.06 91 ILE A C 1
ATOM 648 O O . ILE A 1 91 ? -3.602 4.343 0.246 1.00 96.06 91 ILE A O 1
ATOM 652 N N . ASP A 1 92 ? -2.835 2.589 -0.917 1.00 95.31 92 ASP A N 1
ATOM 653 C CA . ASP A 1 92 ? -1.600 3.188 -1.412 1.00 95.31 92 ASP A CA 1
ATOM 654 C C . ASP A 1 92 ? -1.418 2.877 -2.905 1.00 95.31 92 ASP A C 1
ATOM 656 O O . ASP A 1 92 ? -2.202 2.138 -3.508 1.00 95.31 92 ASP A O 1
ATOM 660 N N . GLY A 1 93 ? -0.431 3.495 -3.554 1.00 95.62 93 GLY A N 1
ATOM 661 C CA . GLY A 1 93 ? -0.143 3.218 -4.959 1.00 95.62 93 GLY A CA 1
ATOM 662 C C . GLY A 1 93 ? 0.501 1.845 -5.132 1.00 95.62 93 GLY A C 1
ATOM 663 O O . GLY A 1 93 ? 1.332 1.431 -4.324 1.00 95.62 93 GLY A O 1
ATOM 664 N N . ASN A 1 94 ? 0.144 1.137 -6.203 1.00 95.31 94 ASN A N 1
ATOM 665 C CA . ASN A 1 94 ? 0.800 -0.124 -6.533 1.00 95.31 94 ASN A CA 1
ATOM 666 C C . ASN A 1 94 ? 2.203 0.150 -7.121 1.00 95.31 94 ASN A C 1
ATOM 668 O O . ASN A 1 94 ? 2.269 0.766 -8.184 1.00 95.31 94 ASN A O 1
ATOM 672 N N . PRO A 1 95 ? 3.308 -0.328 -6.519 1.00 94.06 95 PRO A N 1
ATOM 673 C CA . PRO A 1 95 ? 4.656 -0.131 -7.062 1.00 94.06 95 PRO A CA 1
ATOM 674 C C . PRO A 1 95 ? 4.859 -0.746 -8.458 1.00 94.06 95 PRO A C 1
ATOM 676 O O . PRO A 1 95 ? 5.661 -0.238 -9.235 1.00 94.06 95 PRO A O 1
ATOM 679 N N . TYR A 1 96 ? 4.105 -1.790 -8.819 1.00 93.06 96 TYR A N 1
ATOM 680 C CA . TYR A 1 96 ? 4.148 -2.400 -10.155 1.00 93.06 96 TYR A CA 1
ATOM 681 C C . TYR A 1 96 ? 3.418 -1.585 -11.228 1.00 93.06 96 TYR A C 1
ATOM 683 O O . TYR A 1 96 ? 3.562 -1.856 -12.420 1.00 93.06 96 TYR A O 1
ATOM 691 N N . SER A 1 97 ? 2.592 -0.618 -10.825 1.00 92.19 97 SER A N 1
ATOM 692 C CA . SER A 1 97 ? 1.843 0.215 -11.758 1.00 92.19 97 SER A CA 1
ATOM 693 C C . SER A 1 97 ? 2.729 1.355 -12.262 1.00 92.19 97 SER A C 1
ATOM 695 O O . SER A 1 97 ? 3.247 2.129 -11.449 1.00 92.19 97 SER A O 1
ATOM 697 N N . PRO A 1 98 ? 2.849 1.547 -13.588 1.00 90.94 98 PRO A N 1
ATOM 698 C CA . PRO A 1 98 ? 3.650 2.635 -14.137 1.00 90.94 98 PRO A CA 1
ATOM 699 C C . PRO A 1 98 ? 3.102 4.019 -13.762 1.00 90.94 98 PRO A C 1
ATOM 701 O O . PRO A 1 98 ? 3.836 5.000 -13.748 1.00 90.94 98 PRO A O 1
ATOM 704 N N . TRP A 1 99 ? 1.821 4.106 -13.399 1.00 90.38 99 TRP A N 1
ATOM 705 C CA . TRP A 1 99 ? 1.185 5.353 -12.974 1.00 90.38 99 TRP A CA 1
ATOM 706 C C . TRP A 1 99 ? 1.562 5.795 -11.561 1.00 90.38 99 TRP A C 1
ATOM 708 O O . TRP A 1 99 ? 1.308 6.940 -11.192 1.00 90.38 99 TRP A O 1
ATOM 718 N N . ASN A 1 100 ? 2.112 4.893 -10.750 1.00 92.69 100 ASN A N 1
ATOM 719 C CA . ASN A 1 100 ? 2.257 5.098 -9.313 1.00 92.69 100 ASN A CA 1
ATOM 720 C C . ASN A 1 100 ? 3.715 5.168 -8.865 1.00 92.69 100 ASN A C 1
ATOM 722 O O . ASN A 1 100 ? 3.981 5.639 -7.764 1.00 92.69 100 ASN A O 1
ATOM 726 N N . MET A 1 101 ? 4.671 4.716 -9.673 1.00 90.56 101 MET A N 1
ATOM 727 C CA . MET A 1 101 ? 6.066 4.669 -9.249 1.00 90.56 101 MET A CA 1
ATOM 728 C C . MET A 1 101 ? 7.015 4.881 -10.421 1.00 90.56 101 MET A C 1
ATOM 730 O O . MET A 1 101 ? 6.850 4.264 -11.466 1.00 90.56 101 MET A O 1
ATOM 734 N N . TRP A 1 102 ? 8.030 5.722 -10.225 1.00 88.44 102 TRP A N 1
ATOM 735 C CA . TRP A 1 102 ? 9.185 5.870 -11.108 1.00 88.44 102 TRP A CA 1
ATOM 736 C C . TRP A 1 102 ? 10.458 5.882 -10.244 1.00 88.44 102 TRP A C 1
ATOM 738 O O . TRP A 1 102 ? 10.498 6.654 -9.284 1.00 88.44 102 TRP A O 1
ATOM 748 N N . PRO A 1 103 ? 11.499 5.084 -10.548 1.00 91.81 103 PRO A N 1
ATOM 749 C CA . PRO A 1 103 ? 11.609 4.138 -11.662 1.00 91.81 103 PRO A CA 1
ATOM 750 C C . PRO A 1 103 ? 10.684 2.922 -11.503 1.00 91.81 103 PRO A C 1
ATOM 752 O O . PRO A 1 103 ? 10.342 2.532 -10.388 1.00 91.81 103 PRO A O 1
ATOM 755 N N . HIS A 1 104 ? 10.273 2.328 -12.625 1.00 90.50 104 HIS A N 1
ATOM 756 C CA . HIS A 1 104 ? 9.398 1.156 -12.619 1.00 90.50 104 HIS A CA 1
ATOM 757 C C . HIS A 1 104 ? 10.183 -0.103 -12.213 1.00 90.50 104 HIS A C 1
ATOM 759 O O . HIS A 1 104 ? 11.168 -0.434 -12.882 1.00 90.50 104 HIS A O 1
ATOM 765 N N . PRO A 1 105 ? 9.772 -0.829 -11.158 1.00 91.44 105 PRO A N 1
ATOM 766 C CA . PRO A 1 105 ? 10.363 -2.121 -10.841 1.00 91.44 105 PRO A CA 1
ATOM 767 C C . PRO A 1 105 ? 10.002 -3.155 -11.915 1.00 91.44 105 PRO A C 1
ATOM 769 O O . PRO A 1 105 ? 8.963 -3.069 -12.572 1.00 91.44 105 PRO A O 1
ATOM 772 N N . ALA A 1 106 ? 10.850 -4.171 -12.090 1.00 91.88 106 ALA A N 1
ATOM 773 C CA . ALA A 1 106 ? 10.523 -5.285 -12.972 1.00 91.88 106 ALA A CA 1
ATOM 774 C C . ALA A 1 106 ? 9.308 -6.047 -12.421 1.00 91.88 106 ALA A C 1
ATOM 776 O O . ALA A 1 106 ? 9.259 -6.369 -11.234 1.00 91.88 106 ALA A O 1
ATOM 777 N N . TYR A 1 107 ? 8.352 -6.392 -13.283 1.00 89.00 107 TYR A N 1
ATOM 778 C CA . TYR A 1 107 ? 7.137 -7.110 -12.871 1.00 89.00 107 TYR A CA 1
ATOM 779 C C . TYR A 1 107 ? 7.424 -8.510 -12.297 1.00 89.00 107 TYR A C 1
ATOM 781 O O . TYR A 1 107 ? 6.616 -9.073 -11.572 1.00 89.00 107 TYR A O 1
ATOM 789 N N . THR A 1 108 ? 8.600 -9.066 -12.596 1.00 93.19 108 THR A N 1
ATOM 790 C CA . THR A 1 108 ? 9.092 -10.338 -12.050 1.00 93.19 108 THR A CA 1
ATOM 791 C C . THR A 1 108 ? 9.640 -10.221 -10.628 1.00 93.19 108 THR A C 1
ATOM 793 O O . THR A 1 108 ? 10.050 -11.231 -10.058 1.00 93.19 108 THR A O 1
ATOM 796 N N . THR A 1 109 ? 9.718 -9.012 -10.059 1.00 91.50 109 THR A N 1
ATOM 797 C CA . THR A 1 109 ? 10.146 -8.848 -8.666 1.00 91.50 109 THR A CA 1
ATOM 798 C C . THR A 1 109 ? 9.148 -9.532 -7.725 1.00 91.50 109 THR A C 1
ATOM 800 O O . THR A 1 109 ? 7.945 -9.528 -7.983 1.00 91.50 109 THR A O 1
ATOM 803 N N . PRO A 1 110 ? 9.624 -10.197 -6.660 1.00 92.38 110 PRO A N 1
ATOM 804 C CA . PRO A 1 110 ? 8.742 -10.927 -5.762 1.00 92.38 110 PRO A CA 1
ATOM 805 C C . PRO A 1 110 ? 7.910 -9.962 -4.910 1.00 92.38 110 PRO A C 1
ATOM 807 O O . PRO A 1 110 ? 8.420 -8.969 -4.387 1.00 92.38 110 PRO A O 1
ATOM 810 N N . ILE A 1 111 ? 6.637 -10.310 -4.692 1.00 89.06 111 ILE A N 1
ATOM 811 C CA . ILE A 1 111 ? 5.672 -9.502 -3.922 1.00 89.06 111 ILE A CA 1
ATOM 812 C C . ILE A 1 111 ? 6.197 -9.166 -2.522 1.00 89.06 111 ILE A C 1
ATOM 814 O O . ILE A 1 111 ? 6.035 -8.036 -2.081 1.00 89.06 111 ILE A O 1
ATOM 818 N N . GLY A 1 112 ? 6.912 -10.084 -1.864 1.00 90.25 112 GLY A N 1
ATOM 819 C CA . GLY A 1 112 ? 7.501 -9.830 -0.544 1.00 90.25 112 GLY A CA 1
ATOM 820 C C . GLY A 1 112 ? 8.487 -8.654 -0.504 1.00 90.25 112 GLY A C 1
ATOM 821 O O . GLY A 1 112 ? 8.581 -7.985 0.518 1.00 90.25 112 GLY A O 1
ATOM 822 N N . GLN A 1 113 ? 9.184 -8.352 -1.607 1.00 90.19 113 GLN A N 1
ATOM 823 C CA . GLN A 1 113 ? 10.069 -7.181 -1.687 1.00 90.19 113 GLN A CA 1
ATOM 824 C C . GLN A 1 113 ? 9.296 -5.891 -1.977 1.00 90.19 113 GLN A C 1
ATOM 826 O O . GLN A 1 113 ? 9.665 -4.830 -1.487 1.00 90.19 113 GLN A O 1
ATOM 831 N N . MET A 1 114 ? 8.220 -5.977 -2.762 1.00 90.69 114 MET A N 1
ATOM 832 C CA . MET A 1 114 ? 7.393 -4.818 -3.120 1.00 90.69 114 MET A CA 1
ATOM 833 C C . MET A 1 114 ? 6.312 -4.502 -2.081 1.00 90.69 114 MET A C 1
ATOM 835 O O . MET A 1 114 ? 5.690 -3.442 -2.142 1.00 90.69 114 MET A O 1
ATOM 839 N N . ALA A 1 115 ? 6.100 -5.380 -1.101 1.00 90.50 115 ALA A N 1
ATOM 840 C CA . ALA A 1 115 ? 5.113 -5.184 -0.048 1.00 90.50 115 ALA A CA 1
ATOM 841 C C . ALA A 1 115 ? 5.423 -3.962 0.831 1.00 90.50 115 ALA A C 1
ATOM 843 O O . ALA A 1 115 ? 4.513 -3.220 1.201 1.00 90.50 115 ALA A O 1
ATOM 844 N N . THR A 1 116 ? 6.705 -3.699 1.093 1.00 89.62 116 THR A N 1
ATOM 845 C CA . THR A 1 116 ? 7.182 -2.551 1.884 1.00 89.62 116 THR A CA 1
ATOM 846 C C . THR A 1 116 ? 7.321 -1.263 1.070 1.00 89.62 116 THR A C 1
ATOM 848 O O . THR A 1 116 ? 7.523 -0.191 1.638 1.00 89.62 116 THR A O 1
ATOM 851 N N . VAL A 1 117 ? 7.207 -1.350 -0.257 1.00 91.44 117 VAL A N 1
ATOM 852 C CA . VAL A 1 117 ? 7.346 -0.214 -1.169 1.00 91.44 117 VAL A CA 1
ATOM 853 C C . VAL A 1 117 ? 5.971 0.363 -1.476 1.00 91.44 117 VAL A C 1
ATOM 855 O O . VAL A 1 117 ? 5.071 -0.338 -1.945 1.00 91.44 117 VAL A O 1
ATOM 858 N N . GLU A 1 118 ? 5.807 1.659 -1.233 1.00 91.69 118 GLU A N 1
ATOM 859 C CA . GLU A 1 118 ? 4.566 2.379 -1.512 1.00 91.69 118 GLU A CA 1
ATOM 860 C C . GLU A 1 118 ? 4.695 3.215 -2.781 1.00 91.69 118 GLU A C 1
ATOM 862 O O . GLU A 1 118 ? 5.595 4.047 -2.906 1.00 91.69 118 GLU A O 1
ATOM 867 N N . GLY A 1 119 ? 3.771 3.014 -3.721 1.00 93.50 119 GLY A N 1
ATOM 868 C CA . GLY A 1 119 ? 3.637 3.891 -4.875 1.00 93.50 119 GLY A CA 1
ATOM 869 C C . GLY A 1 119 ? 2.955 5.206 -4.494 1.00 93.50 119 GLY A C 1
ATOM 870 O O . GLY A 1 119 ? 2.081 5.255 -3.622 1.00 93.50 119 GLY A O 1
ATOM 871 N N . ALA A 1 120 ? 3.300 6.275 -5.203 1.00 93.88 120 ALA A N 1
ATOM 872 C CA . ALA A 1 120 ? 2.582 7.535 -5.138 1.00 93.88 120 ALA A CA 1
ATOM 873 C C . ALA A 1 120 ? 1.118 7.345 -5.568 1.00 93.88 120 ALA A C 1
ATOM 875 O O . ALA A 1 120 ? 0.799 6.631 -6.525 1.00 93.88 120 ALA A O 1
ATOM 876 N N . LEU A 1 121 ? 0.210 8.011 -4.859 1.00 95.62 121 LEU A N 1
ATOM 877 C CA . LEU A 1 121 ? -1.214 8.015 -5.167 1.00 95.62 121 LEU A CA 1
ATOM 878 C C . LEU A 1 121 ? -1.795 9.394 -4.868 1.00 95.62 121 LEU A C 1
ATOM 880 O O . LEU A 1 121 ? -1.461 10.015 -3.861 1.00 95.62 121 LEU A O 1
ATOM 884 N N . CYS A 1 122 ? -2.670 9.878 -5.746 1.00 95.75 122 CYS A N 1
ATOM 885 C CA . CYS A 1 122 ? -3.298 11.180 -5.573 1.00 95.75 122 CYS A CA 1
ATOM 886 C C . CYS A 1 122 ? -4.300 11.181 -4.398 1.00 95.75 122 CYS A C 1
ATOM 888 O O . CYS A 1 122 ? -4.800 10.120 -4.006 1.00 95.75 122 CYS A O 1
ATOM 890 N N . PRO A 1 123 ? -4.682 12.365 -3.883 1.00 95.81 123 PRO A N 1
ATOM 891 C CA . PRO A 1 123 ? -5.635 12.476 -2.777 1.00 95.81 123 PRO A CA 1
ATOM 892 C C . PRO A 1 123 ? -6.986 11.797 -3.045 1.00 95.81 123 PRO A C 1
ATOM 894 O O . PRO A 1 123 ? -7.599 11.273 -2.124 1.00 95.81 123 PRO A O 1
ATOM 897 N N . LYS A 1 124 ? -7.428 11.741 -4.311 1.00 95.31 124 LYS A N 1
ATOM 898 C CA . LYS A 1 124 ? -8.675 11.061 -4.700 1.00 95.31 124 LYS A CA 1
ATOM 899 C C . LYS A 1 124 ? -8.598 9.556 -4.456 1.00 95.31 124 LYS A C 1
ATOM 901 O O . LYS A 1 124 ? -9.492 8.989 -3.848 1.00 95.31 124 LYS A O 1
ATOM 906 N N . GLY A 1 125 ? -7.514 8.919 -4.907 1.00 95.81 125 GLY A N 1
ATOM 907 C CA . GLY A 1 125 ? -7.309 7.485 -4.703 1.00 95.81 125 GLY A CA 1
ATOM 908 C C . GLY A 1 125 ? -7.140 7.137 -3.226 1.00 95.81 125 GLY A C 1
ATOM 909 O O . GLY A 1 125 ? -7.715 6.162 -2.756 1.00 95.81 125 GLY A O 1
ATOM 910 N N . GLN A 1 126 ? -6.423 7.986 -2.489 1.00 95.88 126 GLN A N 1
ATOM 911 C CA . GLN A 1 126 ? -6.242 7.861 -1.043 1.00 95.88 126 GLN A CA 1
ATOM 912 C C . GLN A 1 126 ? -7.570 7.958 -0.271 1.00 95.88 126 GLN A C 1
ATOM 914 O O . GLN A 1 126 ? -7.794 7.206 0.674 1.00 95.88 126 GLN A O 1
ATOM 919 N N . ALA A 1 127 ? -8.487 8.823 -0.714 1.00 95.75 127 ALA A N 1
ATOM 920 C CA . ALA A 1 127 ? -9.821 8.973 -0.134 1.00 95.75 127 ALA A CA 1
ATOM 921 C C . ALA A 1 127 ? -10.820 7.874 -0.551 1.00 95.75 127 ALA A C 1
ATOM 923 O O . ALA A 1 127 ? -11.953 7.874 -0.074 1.00 95.75 127 ALA A O 1
ATOM 924 N N . GLY A 1 128 ? -10.426 6.918 -1.402 1.00 94.69 128 GLY A N 1
ATOM 925 C CA . GLY A 1 128 ? -11.342 5.923 -1.969 1.00 94.69 128 GLY A CA 1
ATOM 926 C C . GLY A 1 128 ? -12.031 5.011 -0.947 1.00 94.69 128 GLY A C 1
ATOM 927 O O . GLY A 1 128 ? -13.108 4.494 -1.237 1.00 94.69 128 GLY A O 1
ATOM 928 N N . LEU A 1 129 ? -11.466 4.850 0.260 1.00 94.62 129 LEU A N 1
ATOM 929 C CA . LEU A 1 129 ? -12.127 4.122 1.353 1.00 94.62 129 LEU A CA 1
ATOM 930 C C . LEU A 1 129 ? -13.453 4.767 1.770 1.00 94.62 129 LEU A C 1
ATOM 932 O O . LEU A 1 129 ? -14.368 4.049 2.171 1.00 94.62 129 LEU A O 1
ATOM 936 N N . GLN A 1 130 ? -13.568 6.096 1.675 1.00 94.75 130 GLN A N 1
ATOM 937 C CA . GLN A 1 130 ? -14.754 6.818 2.131 1.00 94.75 130 GLN A CA 1
ATOM 938 C C . GLN A 1 130 ? -16.004 6.314 1.410 1.00 94.75 130 GLN A C 1
ATOM 940 O O . GLN A 1 130 ? -17.004 6.068 2.065 1.00 94.75 130 GLN A O 1
ATOM 945 N N . THR A 1 131 ? -15.929 6.040 0.105 1.00 92.25 131 THR A N 1
ATOM 946 C CA . THR A 1 131 ? -17.070 5.531 -0.671 1.00 92.25 131 THR A CA 1
ATOM 947 C C . THR A 1 131 ? -17.550 4.157 -0.188 1.00 92.25 131 THR A C 1
ATOM 949 O O . THR A 1 131 ? -18.742 3.862 -0.242 1.00 92.25 131 THR A O 1
ATOM 952 N N . ALA A 1 132 ? -16.637 3.299 0.279 1.00 91.25 132 ALA A N 1
ATOM 953 C CA . ALA A 1 132 ? -16.981 1.956 0.744 1.00 91.25 132 ALA A CA 1
ATOM 954 C C . ALA A 1 132 ? -17.634 1.971 2.135 1.00 91.25 132 ALA A C 1
ATOM 956 O O . ALA A 1 132 ? -18.570 1.199 2.369 1.00 91.25 132 ALA A O 1
ATOM 957 N N . TYR A 1 133 ? -17.154 2.853 3.019 1.00 94.81 133 TYR A N 1
ATOM 958 C CA . TYR A 1 133 ? -17.559 2.944 4.427 1.00 94.81 133 TYR A CA 1
ATOM 959 C C . TYR A 1 133 ? -18.483 4.129 4.745 1.00 94.81 133 TYR A C 1
ATOM 961 O O . TYR A 1 133 ? -18.729 4.409 5.917 1.00 94.81 133 TYR A O 1
ATOM 969 N N . ASP A 1 134 ? -18.995 4.834 3.734 1.00 96.12 134 ASP A N 1
ATOM 970 C CA . ASP A 1 134 ? -19.949 5.926 3.931 1.00 96.12 134 ASP A CA 1
ATOM 971 C C . ASP A 1 134 ? -21.253 5.387 4.556 1.00 96.12 134 ASP A C 1
ATOM 973 O O . ASP A 1 134 ? -21.876 4.498 3.963 1.00 96.12 134 ASP A O 1
ATOM 977 N N . PRO A 1 135 ? -21.710 5.910 5.715 1.00 96.00 135 PRO A N 1
ATOM 978 C CA . PRO A 1 135 ? -22.982 5.503 6.316 1.00 96.00 135 PRO A CA 1
ATOM 979 C C . PRO A 1 135 ? -24.198 5.777 5.419 1.00 96.00 135 PRO A C 1
ATOM 981 O O . PRO A 1 135 ? -25.229 5.129 5.590 1.00 96.00 135 PRO A O 1
ATOM 984 N N . TYR A 1 136 ? -24.094 6.707 4.464 1.00 94.81 136 TYR A N 1
ATOM 985 C CA . TYR A 1 136 ? -25.165 7.054 3.526 1.00 94.81 136 TYR A CA 1
ATOM 986 C C . TYR A 1 136 ? -25.059 6.329 2.174 1.00 94.81 136 TYR A C 1
ATOM 988 O O . TYR A 1 136 ? -25.804 6.645 1.243 1.00 94.81 136 TYR A O 1
ATOM 996 N N . ARG A 1 137 ? -24.153 5.352 2.030 1.00 95.19 137 ARG A N 1
ATOM 997 C CA . ARG A 1 137 ? -24.039 4.530 0.816 1.00 95.19 137 ARG A CA 1
ATOM 998 C C . ARG A 1 137 ? -25.338 3.757 0.546 1.00 95.19 137 ARG A C 1
ATOM 1000 O O . ARG A 1 137 ? -25.984 3.247 1.455 1.00 95.19 137 ARG A O 1
ATOM 1007 N N . ILE A 1 138 ? -25.680 3.595 -0.734 1.00 94.00 138 ILE A N 1
ATOM 1008 C CA . ILE A 1 138 ? -26.815 2.771 -1.170 1.00 94.00 138 ILE A CA 1
ATOM 1009 C C . ILE A 1 138 ? -26.549 1.300 -0.807 1.00 94.00 138 ILE A C 1
ATOM 1011 O O . ILE A 1 138 ? -25.581 0.701 -1.283 1.00 94.00 138 ILE A O 1
ATOM 1015 N N . VAL A 1 139 ? -27.415 0.724 0.032 1.00 94.19 139 VAL A N 1
ATOM 1016 C CA . VAL A 1 139 ? -27.308 -0.664 0.528 1.00 94.19 139 VAL A CA 1
ATOM 1017 C C . VAL A 1 139 ? -28.432 -1.587 0.052 1.00 94.19 139 VAL A C 1
ATOM 1019 O O . VAL A 1 139 ? -28.276 -2.803 0.110 1.00 94.19 139 VAL A O 1
ATOM 1022 N N . SER A 1 140 ? -29.544 -1.039 -0.444 1.00 93.62 140 SER A N 1
ATOM 1023 C CA . SER A 1 140 ? -30.686 -1.803 -0.955 1.00 93.62 140 SER A CA 1
ATOM 1024 C C . SER A 1 140 ? -31.205 -1.211 -2.263 1.00 93.62 140 SER A C 1
ATOM 1026 O O . SER A 1 140 ? -31.066 -0.014 -2.513 1.00 93.62 140 SER A O 1
ATOM 1028 N N . VAL A 1 141 ? -31.808 -2.060 -3.094 1.00 90.50 141 VAL A N 1
ATOM 1029 C CA . VAL A 1 141 ? -32.562 -1.629 -4.279 1.00 90.50 141 VAL A CA 1
ATOM 1030 C C . VAL A 1 141 ? -33.904 -1.065 -3.810 1.00 90.50 141 VAL A C 1
ATOM 1032 O O . VAL A 1 141 ? -34.482 -1.601 -2.863 1.00 90.50 141 VAL A O 1
ATOM 1035 N N . LEU A 1 142 ? -34.341 0.038 -4.424 1.00 78.31 142 LEU A N 1
ATOM 1036 C CA . LEU A 1 142 ? -35.624 0.683 -4.135 1.00 78.31 142 LEU A CA 1
ATOM 1037 C C . LEU A 1 142 ? -36.789 -0.056 -4.803 1.00 78.31 142 LEU A C 1
ATOM 1039 O O . LEU A 1 142 ? -36.595 -0.508 -5.956 1.00 78.31 142 LEU A O 1
#

pLDDT: mean 83.82, std 14.81, range [33.97, 96.5]

Secondary structure (DSSP, 8-state):
---------SS---TT--S-HHHHHHHHHHHHHHHHHHHH-HHHHHHHHHHHHHH--GGGSGGGEEEEE--SSTT--EEEEEEETTEEEEEEE-TTSTTT-SSPPPTTS-HHHHTTPPBP--HHHHTTHHHHH-TTS--S--

Sequence (142 aa):
MNDDIITCTNETQPAACGLSRRDFLKLTAAAGGTAALLGAAPAFQKLVEAQAASAAYPLAEPENQLYTVCLQCNTGCGIKVKLLDGVAAKIDGNPYSPWNMWPHPAYTTPIGQMATVEGALCPKGQAGLQTAYDPYRIVSVL

Foldseek 3Di:
DDDDPVPPDDDDDDPPDPQDPVNVVVVCCVVVVVVVVLVPDVVSVVVVVVVVVVVDPVQLALVQWDWAFFVLDPPGFIWIFGHDPNHGDWIFGQLCTPVFDPPRDDPPDDSNVRSNPTTHDDPSSGCRVCQVPPPPHDDDDD

Radius of gyration: 29.4 Å; chains: 1; bounding box: 103×25×59 Å